Protein AF-A0AAJ4CUP3-F1 (afdb_monomer_lite)

Radius of gyration: 58.24 Å; chains: 1; bounding box: 110×34×152 Å

Foldseek 3Di:
DDPPQDPLVVQLVVCVVVVDDNVRSNVVSVVVNVVSVVVVVVVVVVVVVVVVVVVVVVVVVVVVVVVVVVVVVVVVVVVVVVVVVVVVVVVVVVVVVVVVVVVVVVVVVVVVVVVVVVVVVVVVVVVVVVVVVVVVVVVVVVVVVVVD

Structure (mmCIF, N/CA/C/O backbone):
data_AF-A0AAJ4CUP3-F1
#
_entry.id   AF-A0AAJ4CUP3-F1
#
loop_
_atom_site.group_PDB
_atom_site.id
_atom_site.type_symbol
_atom_site.label_atom_id
_atom_site.label_alt_id
_atom_site.label_comp_id
_atom_site.label_asym_id
_atom_site.label_entity_id
_atom_site.label_seq_id
_atom_site.pdbx_PDB_ins_code
_atom_site.Cartn_x
_atom_site.Cartn_y
_atom_site.Cartn_z
_atom_site.occupancy
_atom_site.B_iso_or_equiv
_atom_site.auth_seq_id
_atom_site.auth_comp_id
_atom_site.auth_asym_id
_atom_site.auth_atom_id
_atom_site.pdbx_PDB_model_num
ATOM 1 N N . MET A 1 1 ? -37.856 -1.599 42.538 1.00 49.66 1 MET A N 1
ATOM 2 C CA . MET A 1 1 ? -38.026 -2.422 43.755 1.00 49.66 1 MET A CA 1
ATOM 3 C C . MET A 1 1 ? -38.531 -1.500 44.850 1.00 49.66 1 MET A C 1
ATOM 5 O O . MET A 1 1 ? -37.820 -0.575 45.212 1.00 49.66 1 MET A O 1
ATOM 9 N N . THR A 1 2 ? -39.776 -1.653 45.288 1.00 42.66 2 THR A N 1
ATOM 10 C CA . THR A 1 2 ? -40.353 -0.821 46.351 1.00 42.66 2 THR A CA 1
ATOM 11 C C . THR A 1 2 ? -39.699 -1.187 47.682 1.00 42.66 2 THR A C 1
ATOM 13 O O . THR A 1 2 ? -39.788 -2.329 48.129 1.00 42.66 2 THR A O 1
ATOM 16 N N . LEU A 1 3 ? -39.001 -0.233 48.302 1.00 55.75 3 LEU A N 1
ATOM 17 C CA . LEU A 1 3 ? -38.498 -0.387 49.664 1.00 55.75 3 LEU A CA 1
ATOM 18 C C . LEU A 1 3 ? -39.715 -0.408 50.596 1.00 55.75 3 LEU A C 1
ATOM 20 O O . LEU A 1 3 ? -40.293 0.634 50.898 1.00 55.75 3 LEU A O 1
ATOM 24 N N . THR A 1 4 ? -40.146 -1.582 51.053 1.00 63.00 4 THR A N 1
ATOM 25 C CA . THR A 1 4 ? -41.099 -1.656 52.164 1.00 63.00 4 THR A CA 1
ATOM 26 C C . THR A 1 4 ? -40.361 -1.183 53.411 1.00 63.00 4 THR A C 1
ATOM 28 O O . THR A 1 4 ? -39.644 -1.955 54.048 1.00 63.00 4 THR A O 1
ATOM 31 N N . MET A 1 5 ? -40.462 0.110 53.724 1.00 70.81 5 MET A N 1
ATOM 32 C CA . MET A 1 5 ? -39.895 0.720 54.931 1.00 70.81 5 MET A CA 1
ATOM 33 C C . MET A 1 5 ? -40.371 -0.040 56.177 1.00 70.81 5 MET A C 1
ATOM 35 O O . MET A 1 5 ? -41.514 -0.498 56.245 1.00 70.81 5 MET A O 1
ATOM 39 N N . MET A 1 6 ? -39.478 -0.247 57.152 1.00 81.88 6 MET A N 1
ATOM 40 C CA . MET A 1 6 ? -39.865 -0.905 58.403 1.00 81.88 6 MET A CA 1
ATOM 41 C C . MET A 1 6 ? -40.833 0.007 59.164 1.00 81.88 6 MET A C 1
ATOM 43 O O . MET A 1 6 ? -40.537 1.175 59.383 1.00 81.88 6 MET A O 1
ATOM 47 N N . ASN A 1 7 ? -41.992 -0.512 59.573 1.00 88.62 7 ASN A N 1
ATOM 48 C CA . ASN A 1 7 ? -42.912 0.246 60.417 1.00 88.62 7 ASN A CA 1
ATOM 49 C C . ASN A 1 7 ? -42.378 0.244 61.862 1.00 88.62 7 ASN A C 1
ATOM 51 O O . ASN A 1 7 ? -42.653 -0.682 62.631 1.00 88.62 7 ASN A O 1
ATOM 55 N N . THR A 1 8 ? -41.575 1.258 62.192 1.00 91.44 8 THR A N 1
ATOM 56 C CA . THR A 1 8 ? -40.864 1.412 63.473 1.00 91.44 8 THR A CA 1
ATOM 57 C C . THR A 1 8 ? -41.821 1.408 64.661 1.00 91.44 8 THR A C 1
ATOM 59 O O . THR A 1 8 ? -41.595 0.691 65.632 1.00 91.44 8 THR A O 1
ATOM 62 N N . HIS A 1 9 ? -42.965 2.087 64.540 1.00 91.00 9 HIS A N 1
ATOM 63 C CA . HIS A 1 9 ? -43.998 2.124 65.577 1.00 91.00 9 HIS A CA 1
ATOM 64 C C . HIS A 1 9 ? -44.568 0.732 65.902 1.00 91.00 9 HIS A C 1
ATOM 66 O O . HIS A 1 9 ? -44.734 0.365 67.068 1.00 91.00 9 HIS A O 1
ATOM 72 N N . LYS A 1 10 ? -44.851 -0.082 64.875 1.00 92.94 10 LYS A N 1
ATOM 73 C CA . LYS A 1 10 ? -45.343 -1.457 65.059 1.00 92.94 10 LYS A CA 1
ATOM 74 C C . LYS A 1 10 ? -44.263 -2.378 65.637 1.00 92.94 10 LYS A C 1
ATOM 76 O O . LYS A 1 10 ? -44.600 -3.270 66.414 1.00 92.94 10 LYS A O 1
ATOM 81 N N . ALA A 1 11 ? -42.997 -2.185 65.264 1.00 92.81 11 ALA A N 1
ATOM 82 C CA . ALA A 1 11 ? -41.868 -2.933 65.818 1.00 92.81 11 ALA A CA 1
ATOM 83 C C . ALA A 1 11 ? -41.651 -2.607 67.308 1.00 92.81 11 ALA A C 1
ATOM 85 O O . ALA A 1 11 ? -41.597 -3.522 68.125 1.00 92.81 11 ALA A O 1
ATOM 86 N N . PHE A 1 12 ? -41.663 -1.324 67.672 1.00 94.75 12 PHE A N 1
ATOM 87 C CA . PHE A 1 12 ? -41.524 -0.846 69.049 1.00 94.75 12 PHE A CA 1
ATOM 88 C C . PHE A 1 12 ? -42.604 -1.420 69.983 1.00 94.75 12 PHE A C 1
ATOM 90 O O . PHE A 1 12 ? -42.291 -2.059 70.988 1.00 94.75 12 PHE A O 1
ATOM 97 N N . LYS A 1 13 ? -43.888 -1.329 69.596 1.00 94.94 13 LYS A N 1
ATOM 98 C CA . LYS A 1 13 ? -45.003 -1.912 70.375 1.00 94.94 13 LYS A CA 1
ATOM 99 C C . LYS A 1 13 ? -44.901 -3.429 70.554 1.00 94.94 13 LYS A C 1
ATOM 101 O O . LYS A 1 13 ? -45.426 -3.972 71.523 1.00 94.94 13 LYS A O 1
ATOM 106 N N . ARG A 1 14 ? -44.277 -4.141 69.612 1.00 94.06 14 ARG A N 1
ATOM 107 C CA . ARG A 1 14 ? -44.055 -5.591 69.730 1.00 94.06 14 ARG A CA 1
ATOM 108 C C . ARG A 1 14 ? -42.975 -5.918 70.756 1.00 94.06 14 ARG A C 1
ATOM 110 O O . ARG A 1 14 ? -43.150 -6.885 71.486 1.00 94.06 14 ARG A O 1
ATOM 117 N N . LEU A 1 15 ? -41.919 -5.113 70.837 1.00 95.38 15 LEU A N 1
ATOM 118 C CA . LEU A 1 15 ? -40.853 -5.283 71.826 1.00 95.38 15 LEU A CA 1
ATOM 119 C C . LEU A 1 15 ? -41.368 -5.018 73.246 1.00 95.38 15 LEU A C 1
ATOM 121 O O . LEU A 1 15 ? -41.125 -5.831 74.133 1.00 95.38 15 LEU A O 1
ATOM 125 N N . GLN A 1 16 ? -42.189 -3.978 73.432 1.00 93.69 16 GLN A N 1
ATOM 126 C CA . GLN A 1 16 ? -42.866 -3.725 74.713 1.00 93.69 16 GLN A CA 1
ATOM 127 C C . GLN A 1 16 ? -43.712 -4.923 75.170 1.00 93.69 16 GLN A C 1
ATOM 129 O O . GLN A 1 16 ? -43.636 -5.350 76.319 1.00 93.69 16 GLN A O 1
ATOM 134 N N . ARG A 1 17 ? -44.485 -5.531 74.256 1.00 95.25 17 ARG A N 1
ATOM 135 C CA . ARG A 1 17 ? -45.277 -6.743 74.552 1.00 95.25 17 ARG A CA 1
ATOM 136 C C . ARG A 1 17 ? -44.423 -7.971 74.873 1.00 95.25 17 ARG A C 1
ATOM 138 O O . ARG A 1 17 ? -44.927 -8.890 75.504 1.00 95.25 17 ARG A O 1
ATOM 145 N N . ALA A 1 18 ? -43.165 -7.995 74.438 1.00 94.81 18 ALA A N 1
ATOM 146 C CA . ALA A 1 18 ? -42.203 -9.044 74.763 1.00 94.81 18 ALA A CA 1
ATOM 147 C C . ALA A 1 18 ? -41.487 -8.805 76.110 1.00 94.81 18 ALA A C 1
ATOM 149 O O . ALA A 1 18 ? -40.583 -9.561 76.453 1.00 94.81 18 ALA A O 1
ATOM 150 N N . GLY A 1 19 ? -41.878 -7.773 76.871 1.00 93.69 19 GLY A N 1
ATOM 151 C CA . GLY A 1 19 ? -41.303 -7.451 78.180 1.00 93.69 19 GLY A CA 1
ATOM 152 C C . GLY A 1 19 ? -40.064 -6.552 78.129 1.00 93.69 19 GLY A C 1
ATOM 153 O O . GLY A 1 19 ? -39.412 -6.366 79.153 1.00 93.69 19 GLY A O 1
ATOM 154 N N . ILE A 1 20 ? -39.730 -5.987 76.964 1.00 96.44 20 ILE A N 1
ATOM 155 C CA . ILE A 1 20 ? -38.623 -5.035 76.814 1.00 96.44 20 ILE A CA 1
ATOM 156 C C . ILE A 1 20 ? -39.093 -3.640 77.239 1.00 96.44 20 ILE A C 1
ATOM 158 O O . ILE A 1 20 ? -40.166 -3.197 76.832 1.00 96.44 20 ILE A O 1
ATOM 162 N N . ASN A 1 21 ? -38.298 -2.936 78.048 1.00 96.19 21 ASN A N 1
ATOM 163 C CA . ASN A 1 21 ? -38.625 -1.568 78.458 1.00 96.19 21 ASN A CA 1
ATOM 164 C C . ASN A 1 21 ? -38.439 -0.556 77.311 1.00 96.19 21 ASN A C 1
ATOM 166 O O . ASN A 1 21 ? -37.786 -0.845 76.310 1.00 96.19 21 ASN A O 1
ATOM 170 N N . ASP A 1 22 ? -38.978 0.652 77.471 1.00 94.50 22 ASP A N 1
ATOM 171 C CA . ASP A 1 22 ? -39.018 1.661 76.404 1.00 94.50 22 ASP A CA 1
ATOM 172 C C . ASP A 1 22 ? -37.635 2.020 75.852 1.00 94.50 22 ASP A C 1
ATOM 174 O O . ASP A 1 22 ? -37.442 2.017 74.639 1.00 94.50 22 ASP A O 1
ATOM 178 N N . ARG A 1 23 ? -36.648 2.239 76.731 1.00 95.00 23 ARG A N 1
ATOM 179 C CA . ARG A 1 23 ? -35.280 2.595 76.317 1.00 95.00 23 ARG A CA 1
ATOM 180 C C . ARG A 1 23 ? -34.617 1.483 75.510 1.00 95.00 23 ARG A C 1
ATOM 182 O O . ARG A 1 23 ? -33.946 1.750 74.518 1.00 95.00 23 ARG A O 1
ATOM 189 N N . GLN A 1 24 ? -34.787 0.232 75.933 1.00 94.94 24 GLN A N 1
ATOM 190 C CA . GLN A 1 24 ? -34.244 -0.918 75.212 1.00 94.94 24 GLN A CA 1
ATOM 191 C C . GLN A 1 24 ? -34.973 -1.134 73.878 1.00 94.94 24 GLN A C 1
ATOM 193 O O . GLN A 1 24 ? -34.328 -1.425 72.874 1.00 94.94 24 GLN A O 1
ATOM 198 N N . ALA A 1 25 ? -36.296 -0.959 73.839 1.00 94.69 25 ALA A N 1
ATOM 199 C CA . ALA A 1 25 ? -37.086 -1.114 72.622 1.00 94.69 25 ALA A CA 1
ATOM 200 C C . ALA A 1 25 ? -36.752 -0.042 71.572 1.00 94.69 25 ALA A C 1
ATOM 202 O O . ALA A 1 25 ? -36.664 -0.361 70.386 1.00 94.69 25 ALA A O 1
ATOM 203 N N . GLU A 1 26 ? -36.532 1.201 72.001 1.00 93.38 26 GLU A N 1
ATOM 204 C CA . GLU A 1 26 ? -36.115 2.318 71.146 1.00 93.38 26 GLU A CA 1
ATOM 205 C C . GLU A 1 26 ? -34.740 2.041 70.532 1.00 93.38 26 GLU A C 1
ATOM 207 O O . GLU A 1 26 ? -34.616 1.967 69.310 1.00 93.38 26 GLU A O 1
ATOM 212 N N . ALA A 1 27 ? -33.748 1.718 71.372 1.00 94.50 27 ALA A N 1
ATOM 213 C CA . ALA A 1 27 ? -32.401 1.382 70.917 1.00 94.50 27 ALA A CA 1
ATOM 214 C C . ALA A 1 27 ? -32.387 0.206 69.922 1.00 94.50 27 ALA A C 1
ATOM 216 O O . ALA A 1 27 ? -31.681 0.245 68.915 1.00 94.50 27 ALA A O 1
ATOM 217 N N . MET A 1 28 ? -33.188 -0.839 70.159 1.00 93.38 28 MET A N 1
ATOM 218 C CA . MET A 1 28 ? -33.283 -1.976 69.238 1.00 93.38 28 MET A CA 1
ATOM 219 C C . MET A 1 28 ? -33.902 -1.589 67.888 1.00 93.38 28 MET A C 1
ATOM 221 O O . MET A 1 28 ? -33.403 -2.014 66.845 1.00 93.38 28 MET A O 1
ATOM 225 N N . VAL A 1 29 ? -34.984 -0.804 67.878 1.00 93.69 29 VAL A N 1
ATOM 226 C CA . VAL A 1 29 ? -35.642 -0.375 66.630 1.00 93.69 29 VAL A CA 1
ATOM 227 C C . VAL A 1 29 ? -34.736 0.538 65.811 1.00 93.69 29 VAL A C 1
ATOM 229 O O . VAL A 1 29 ? -34.692 0.383 64.587 1.00 93.69 29 VAL A O 1
ATOM 232 N N . ASP A 1 30 ? -33.988 1.424 66.463 1.00 91.75 30 ASP A N 1
ATOM 233 C CA . ASP A 1 30 ? -33.020 2.298 65.803 1.00 91.75 30 ASP A CA 1
ATOM 234 C C . ASP A 1 30 ? -31.888 1.494 65.157 1.00 91.75 30 ASP A C 1
ATOM 236 O O . ASP A 1 30 ? -31.621 1.669 63.966 1.00 91.75 30 ASP A O 1
ATOM 240 N N . ILE A 1 31 ? -31.304 0.526 65.880 1.00 91.88 31 ILE A N 1
ATOM 241 C CA . ILE A 1 31 ? -30.268 -0.372 65.339 1.00 91.88 31 ILE A CA 1
ATOM 242 C C . ILE A 1 31 ? -30.785 -1.119 64.102 1.00 91.88 31 ILE A C 1
ATOM 244 O O . ILE A 1 31 ? -30.132 -1.124 63.058 1.00 91.88 31 ILE A O 1
ATOM 248 N N . PHE A 1 32 ? -31.971 -1.733 64.174 1.00 88.69 32 PHE A N 1
ATOM 249 C CA . PHE A 1 32 ? -32.532 -2.466 63.033 1.00 88.69 32 PHE A CA 1
ATOM 250 C C . PHE A 1 32 ? -32.876 -1.559 61.846 1.00 88.69 32 PHE A C 1
ATOM 252 O O . PHE A 1 32 ? -32.761 -1.986 60.693 1.00 88.69 32 PHE A O 1
ATOM 259 N N . SER A 1 33 ? -33.304 -0.324 62.108 1.00 88.12 33 SER A N 1
ATOM 260 C CA . SER A 1 33 ? -33.603 0.653 61.059 1.00 88.12 33 SER A CA 1
ATOM 261 C C . SER A 1 33 ? -32.326 1.078 60.337 1.00 88.12 33 SER A C 1
ATOM 263 O O . SER A 1 33 ? -32.296 1.028 59.107 1.00 88.12 33 SER A O 1
ATOM 265 N N . ALA A 1 34 ? -31.260 1.384 61.084 1.00 86.06 34 ALA A N 1
ATOM 266 C CA . ALA A 1 34 ? -29.944 1.702 60.533 1.00 86.06 34 ALA A CA 1
ATOM 267 C C . ALA A 1 34 ? -29.382 0.540 59.695 1.00 86.06 34 ALA A C 1
ATOM 269 O O . ALA A 1 34 ? -29.059 0.724 58.525 1.00 86.06 34 ALA A O 1
ATOM 270 N N . LEU A 1 35 ? -29.392 -0.688 60.231 1.00 87.00 35 LEU A N 1
ATOM 271 C CA . LEU A 1 35 ? -28.908 -1.877 59.514 1.00 87.00 35 LEU A CA 1
ATOM 272 C C . LEU A 1 35 ? -29.652 -2.124 58.192 1.00 87.00 35 LEU A C 1
ATOM 274 O O . LEU A 1 35 ? -29.056 -2.517 57.188 1.00 87.00 35 LEU A O 1
ATOM 278 N N . LYS A 1 36 ? -30.971 -1.904 58.168 1.00 84.94 36 LYS A N 1
ATOM 279 C CA . LYS A 1 36 ? -31.774 -2.066 56.951 1.00 84.94 36 LYS A CA 1
ATOM 280 C C . LYS A 1 36 ? -31.493 -0.963 55.929 1.00 84.94 36 LYS A C 1
ATOM 282 O O . LYS A 1 36 ? -31.485 -1.250 54.731 1.00 84.94 36 LYS A O 1
ATOM 287 N N . GLN A 1 37 ? -31.291 0.267 56.396 1.00 84.00 37 GLN A N 1
ATOM 288 C CA . GLN A 1 37 ? -30.947 1.416 55.565 1.00 84.00 37 GLN A CA 1
ATOM 289 C C . GLN A 1 37 ? -29.587 1.203 54.883 1.00 84.00 37 GLN A C 1
ATOM 291 O O . GLN A 1 37 ? -29.513 1.301 53.660 1.00 84.00 37 GLN A O 1
ATOM 296 N N . ASP A 1 38 ? -28.554 0.818 55.639 1.00 83.00 38 ASP A N 1
ATOM 297 C CA . ASP A 1 38 ? -27.196 0.589 55.124 1.00 83.00 38 ASP A CA 1
ATOM 298 C C . ASP A 1 38 ? -27.165 -0.529 54.078 1.00 83.00 38 ASP A C 1
ATOM 300 O O . ASP A 1 38 ? -26.583 -0.382 53.002 1.00 83.00 38 ASP A O 1
ATOM 304 N N . ASN A 1 39 ? -27.873 -1.632 54.337 1.00 80.06 39 ASN A N 1
ATOM 305 C CA . ASN A 1 39 ? -27.950 -2.741 53.387 1.00 80.06 39 ASN A CA 1
ATOM 306 C C . ASN A 1 39 ? -28.731 -2.364 52.108 1.00 80.06 39 ASN A C 1
ATOM 308 O O . ASN A 1 39 ? -28.451 -2.865 51.017 1.00 80.06 39 ASN A O 1
ATOM 312 N N . ALA A 1 40 ? -29.714 -1.463 52.216 1.00 78.06 40 ALA A N 1
ATOM 313 C CA . ALA A 1 40 ? -30.442 -0.933 51.065 1.00 78.06 40 ALA A CA 1
ATOM 314 C C . ALA A 1 40 ? -29.594 0.046 50.235 1.00 78.06 40 ALA A C 1
ATOM 316 O O . ALA A 1 40 ? -29.628 -0.035 49.005 1.00 78.06 40 ALA A O 1
ATOM 317 N N . LEU A 1 41 ? -28.826 0.924 50.891 1.00 76.06 41 LEU A N 1
ATOM 318 C CA . LEU A 1 41 ? -27.871 1.832 50.248 1.00 76.06 41 LEU A CA 1
ATOM 319 C C . LEU A 1 41 ? -26.792 1.036 49.501 1.00 76.06 41 LEU A C 1
ATOM 321 O O . LEU A 1 41 ? -26.626 1.219 48.298 1.00 76.06 41 LEU A O 1
ATOM 325 N N . SER A 1 42 ? -26.189 0.038 50.153 1.00 85.88 42 SER A N 1
ATOM 326 C CA . SER A 1 42 ? -25.196 -0.849 49.532 1.00 85.88 42 SER A CA 1
ATOM 327 C C . SER A 1 42 ? -25.742 -1.579 48.299 1.00 85.88 42 SER A C 1
ATOM 329 O O . SER A 1 42 ? -25.087 -1.653 47.258 1.00 85.88 42 SER A O 1
ATOM 331 N N . ARG A 1 43 ? -26.986 -2.072 48.357 1.00 88.31 43 ARG A N 1
ATOM 332 C CA . ARG A 1 43 ? -27.631 -2.704 47.198 1.00 88.31 43 ARG A CA 1
ATOM 333 C C . ARG A 1 43 ? -27.824 -1.730 46.032 1.00 88.31 43 ARG A C 1
ATOM 335 O O . ARG A 1 43 ? -27.678 -2.141 44.879 1.00 88.31 43 ARG A O 1
ATOM 342 N N . ALA A 1 44 ? -28.182 -0.477 46.312 1.00 88.38 44 ALA A N 1
ATOM 343 C CA . ALA A 1 44 ? -28.333 0.550 45.286 1.00 88.38 44 ALA A CA 1
ATOM 344 C C . ALA A 1 44 ? -26.987 0.872 44.619 1.00 88.38 44 ALA A C 1
ATOM 346 O O . ALA A 1 44 ? -26.922 0.920 43.390 1.00 88.38 44 ALA A O 1
ATOM 347 N N . ASP A 1 45 ? -25.917 0.983 45.407 1.00 89.62 45 ASP A N 1
ATOM 348 C CA . ASP A 1 45 ? -24.561 1.229 44.908 1.00 89.62 45 ASP A CA 1
ATOM 349 C C . ASP A 1 45 ? -24.071 0.085 44.013 1.00 89.62 45 ASP A C 1
ATOM 351 O O . ASP A 1 45 ? -23.562 0.325 42.917 1.00 89.62 45 ASP A O 1
ATOM 355 N N . VAL A 1 46 ? -24.305 -1.171 44.418 1.00 92.19 46 VAL A N 1
ATOM 356 C CA . VAL A 1 46 ? -23.975 -2.354 43.605 1.00 92.19 46 VAL A CA 1
ATOM 357 C C . VAL A 1 46 ? -24.757 -2.357 42.289 1.00 92.19 46 VAL A C 1
ATOM 359 O O . VAL A 1 46 ? -24.179 -2.600 41.229 1.00 92.19 46 VAL A O 1
ATOM 362 N N . MET A 1 47 ? -26.059 -2.048 42.319 1.00 91.44 47 MET A N 1
ATOM 363 C CA . MET A 1 47 ? -26.863 -1.939 41.094 1.00 91.44 47 MET A CA 1
ATOM 364 C C . MET A 1 47 ? -26.355 -0.823 40.176 1.00 91.44 47 MET A C 1
ATOM 366 O O . MET A 1 47 ? -26.281 -1.011 38.961 1.00 91.44 47 MET A O 1
ATOM 370 N N . GLN A 1 48 ? -25.978 0.326 40.739 1.00 93.06 48 GLN A N 1
ATOM 371 C CA . GLN A 1 48 ? -25.441 1.439 39.966 1.00 93.06 48 GLN A CA 1
ATOM 372 C C . GLN A 1 48 ? -24.077 1.093 39.353 1.00 93.06 48 GLN A C 1
ATOM 374 O O . GLN A 1 48 ? -23.843 1.399 38.183 1.00 93.06 48 GLN A O 1
ATOM 379 N N . ALA A 1 49 ? -23.197 0.425 40.103 1.00 95.12 49 ALA A N 1
ATOM 380 C CA . ALA A 1 49 ? -21.900 -0.038 39.620 1.00 95.12 49 ALA A CA 1
ATOM 381 C C . ALA A 1 49 ? -22.054 -1.028 38.458 1.00 95.12 49 ALA A C 1
ATOM 383 O O . ALA A 1 49 ? -21.418 -0.851 37.418 1.00 95.12 49 ALA A O 1
ATOM 384 N N . PHE A 1 50 ? -22.960 -2.001 38.586 1.00 95.69 50 PHE A N 1
ATOM 385 C CA . PHE A 1 50 ? -23.254 -2.960 37.519 1.00 95.69 50 PHE A CA 1
ATOM 386 C C . PHE A 1 50 ? -23.788 -2.267 36.257 1.00 95.69 50 PHE A C 1
ATOM 388 O O . PHE A 1 50 ? -23.350 -2.553 35.143 1.00 95.69 50 PHE A O 1
ATOM 395 N N . GLN A 1 51 ? -24.685 -1.291 36.420 1.00 95.62 51 GLN A N 1
ATOM 396 C CA . GLN A 1 51 ? -25.227 -0.534 35.293 1.00 95.62 51 GLN A CA 1
ATOM 397 C C . GLN A 1 51 ? -24.148 0.296 34.583 1.00 95.62 51 GLN A C 1
ATOM 399 O O . GLN A 1 51 ? -24.075 0.287 33.353 1.00 95.62 51 GLN A O 1
ATOM 404 N N . ARG A 1 52 ? -23.280 0.977 35.343 1.00 96.88 52 ARG A N 1
ATOM 405 C CA . ARG A 1 52 ? -22.129 1.713 34.792 1.00 96.88 52 ARG A CA 1
ATOM 406 C C . ARG A 1 52 ? -21.175 0.778 34.054 1.00 96.88 52 ARG A C 1
ATOM 408 O O . ARG A 1 52 ? -20.721 1.110 32.962 1.00 96.88 52 ARG A O 1
ATOM 415 N N . GLN A 1 53 ? -20.905 -0.401 34.614 1.00 97.75 53 GLN A N 1
ATOM 416 C CA . GLN A 1 53 ? -20.047 -1.400 33.985 1.00 97.75 53 GLN A CA 1
ATOM 417 C C . GLN A 1 53 ? -20.630 -1.873 32.648 1.00 97.75 53 GLN A C 1
ATOM 419 O O . GLN A 1 53 ? -19.909 -1.904 31.654 1.00 97.75 53 GLN A O 1
ATOM 424 N N . ASN A 1 54 ? -21.934 -2.150 32.581 1.00 97.19 54 ASN A N 1
ATOM 425 C CA . ASN A 1 54 ? -22.596 -2.541 31.333 1.00 97.19 54 ASN A CA 1
ATOM 426 C C . ASN A 1 54 ? -22.541 -1.439 30.268 1.00 97.19 54 ASN A C 1
ATOM 4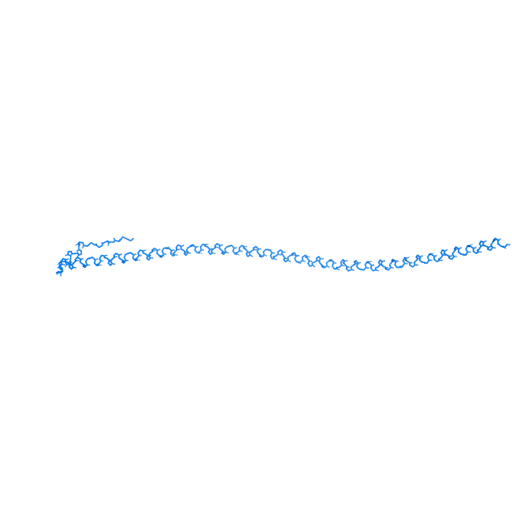28 O O . ASN A 1 54 ? -22.301 -1.726 29.096 1.00 97.19 54 ASN A O 1
ATOM 432 N N . GLN A 1 55 ? -22.705 -0.174 30.663 1.00 97.69 55 GLN A N 1
ATOM 433 C CA . GLN A 1 55 ? -22.538 0.962 29.751 1.00 97.69 55 GLN A CA 1
ATOM 434 C C . GLN A 1 55 ? -21.098 1.070 29.231 1.00 97.69 55 GLN A C 1
ATOM 436 O O . GLN A 1 55 ? -20.886 1.284 28.037 1.00 97.69 55 GLN A O 1
ATOM 441 N N . HIS A 1 56 ? -20.105 0.879 30.103 1.00 98.25 56 HIS A N 1
ATOM 442 C CA . HIS A 1 56 ? -18.697 0.900 29.712 1.00 98.25 56 HIS A CA 1
ATOM 443 C C . HIS A 1 56 ? -18.347 -0.252 28.757 1.00 98.25 56 HIS A C 1
ATOM 445 O O . HIS A 1 56 ? -17.701 -0.026 27.737 1.00 98.25 56 HIS A O 1
ATOM 451 N N . ILE A 1 57 ? -18.839 -1.467 29.033 1.00 98.38 57 ILE A N 1
ATOM 452 C CA . ILE A 1 57 ? -18.688 -2.637 28.152 1.00 98.38 57 ILE A CA 1
ATOM 453 C C . ILE A 1 57 ? -19.296 -2.357 26.774 1.00 98.38 57 ILE A C 1
ATOM 455 O O . ILE A 1 57 ? -18.671 -2.647 25.754 1.00 98.38 57 ILE A O 1
ATOM 459 N N . PHE A 1 58 ? -20.489 -1.759 26.730 1.00 98.44 58 PHE A N 1
ATOM 460 C CA . PHE A 1 58 ? -21.132 -1.387 25.473 1.00 98.44 58 PHE A CA 1
ATOM 461 C C . PHE A 1 58 ? -20.288 -0.377 24.684 1.00 98.44 58 PHE A C 1
ATOM 463 O O . PHE A 1 58 ? -20.025 -0.589 23.501 1.00 98.44 58 PHE A O 1
ATOM 470 N N . SER A 1 59 ? -19.790 0.670 25.349 1.00 98.31 59 SER A N 1
ATOM 471 C CA . SER A 1 59 ? -18.900 1.661 24.731 1.00 98.31 59 SER A CA 1
ATOM 472 C C . SER A 1 59 ? -17.636 1.011 24.152 1.00 98.31 59 SER A C 1
ATOM 474 O O . SER A 1 59 ? -17.355 1.169 22.963 1.00 98.31 59 SER A O 1
ATOM 476 N N . LEU A 1 60 ? -16.929 0.188 24.933 1.00 98.50 60 LEU A N 1
ATOM 477 C CA . LEU A 1 60 ? -15.737 -0.528 24.463 1.00 98.50 60 LEU A CA 1
ATOM 478 C C . LEU A 1 60 ? -16.039 -1.451 23.278 1.00 98.50 60 LEU A C 1
ATOM 480 O O . LEU A 1 60 ? -15.266 -1.492 22.325 1.00 98.50 60 LEU A O 1
ATOM 484 N N . SER A 1 61 ? -17.178 -2.149 23.291 1.00 98.25 61 SER A N 1
ATOM 485 C CA . SER A 1 61 ? -17.599 -2.994 22.167 1.00 98.25 61 SER A CA 1
ATOM 486 C C . SER A 1 61 ? -17.807 -2.181 20.886 1.00 98.25 61 SER A C 1
ATOM 488 O O . SER A 1 61 ? -17.375 -2.600 19.810 1.00 98.25 61 SER A O 1
ATOM 490 N N . THR A 1 62 ? -18.418 -0.995 20.983 1.00 98.25 62 THR A N 1
ATOM 491 C CA . THR A 1 62 ? -18.594 -0.111 19.818 1.00 98.25 62 THR A CA 1
ATOM 492 C C . THR A 1 62 ? -17.267 0.439 19.298 1.00 98.25 62 THR A C 1
ATOM 494 O O . THR A 1 62 ? -17.054 0.464 18.086 1.00 98.25 62 THR A O 1
ATOM 497 N N . GLN A 1 63 ? -16.352 0.819 20.195 1.00 98.56 63 GLN A N 1
ATOM 498 C CA . GLN A 1 63 ? -15.021 1.294 19.819 1.00 98.56 63 GLN A CA 1
ATOM 499 C C . GLN A 1 63 ? -14.205 0.192 19.141 1.00 98.56 63 GLN A C 1
ATOM 501 O O . GLN A 1 63 ? -13.643 0.436 18.079 1.00 98.56 63 GLN A O 1
ATOM 506 N N . LEU A 1 64 ? -14.210 -1.029 19.688 1.00 98.62 64 LEU A N 1
ATOM 507 C CA . LEU A 1 64 ? -13.525 -2.178 19.092 1.00 98.62 64 LEU A CA 1
ATOM 508 C C . LEU A 1 64 ? -14.017 -2.466 17.672 1.00 98.62 64 LEU A C 1
ATOM 510 O O . LEU A 1 64 ? -13.195 -2.587 16.770 1.00 98.62 64 LEU A O 1
ATOM 514 N N . LYS A 1 65 ? -15.337 -2.486 17.444 1.00 98.50 65 LYS A N 1
ATOM 515 C CA . LYS A 1 65 ? -15.903 -2.679 16.095 1.00 98.50 65 LYS A CA 1
ATOM 516 C C . LYS A 1 65 ? -15.483 -1.581 15.119 1.00 98.50 65 LYS A C 1
ATOM 518 O O . LYS A 1 65 ? -15.217 -1.858 13.952 1.00 98.50 65 LYS A O 1
ATOM 523 N N . LYS A 1 66 ? -15.426 -0.329 15.582 1.00 98.50 66 LYS A N 1
ATOM 524 C CA . LYS A 1 66 ? -14.982 0.796 14.751 1.00 98.50 66 LYS A CA 1
ATOM 525 C C . LYS A 1 66 ? -13.506 0.655 14.376 1.00 98.50 66 LYS A C 1
ATOM 527 O O . LYS A 1 66 ? -13.168 0.820 13.208 1.00 98.50 66 LYS A O 1
ATOM 532 N N . THR A 1 67 ? -12.651 0.326 15.342 1.00 98.56 67 THR A N 1
ATOM 533 C CA . THR A 1 67 ? -11.217 0.112 15.110 1.00 98.56 67 THR A CA 1
ATOM 534 C C . THR A 1 67 ? -10.973 -1.076 14.185 1.00 98.56 67 THR A C 1
ATOM 536 O O . THR A 1 67 ? -10.184 -0.960 13.257 1.00 98.56 67 THR A O 1
ATOM 539 N N . GLU A 1 68 ? -11.686 -2.188 14.377 1.00 98.62 68 GLU A N 1
ATOM 540 C CA . GLU A 1 68 ? -11.621 -3.358 13.493 1.00 98.62 68 GLU A CA 1
ATOM 541 C C . GLU A 1 68 ? -11.992 -2.991 12.050 1.00 98.62 68 GLU A C 1
ATOM 543 O O . GLU A 1 68 ? -11.277 -3.347 11.114 1.00 98.62 68 GLU A O 1
ATOM 548 N N . SER A 1 69 ? -13.074 -2.229 11.863 1.00 98.44 69 SER A N 1
ATOM 549 C CA . SER A 1 69 ? -13.479 -1.770 10.534 1.00 98.44 69 SER A CA 1
ATOM 550 C C . SER A 1 69 ? -12.443 -0.845 9.897 1.00 98.44 69 SER A C 1
ATOM 552 O O . SER A 1 69 ? -12.213 -0.966 8.699 1.00 98.44 69 SER A O 1
ATOM 554 N N . CYS A 1 70 ? -11.839 0.062 10.671 1.00 98.06 70 CYS A N 1
ATOM 555 C CA . CYS A 1 70 ? -10.792 0.963 10.186 1.00 98.06 70 CYS A CA 1
ATOM 556 C C . CYS A 1 70 ? -9.568 0.170 9.725 1.00 98.06 70 CYS A C 1
ATOM 558 O O . CYS A 1 70 ? -9.156 0.287 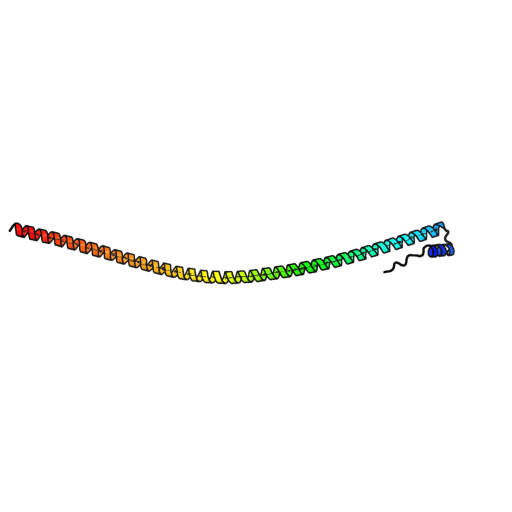8.579 1.00 98.06 70 CYS A O 1
ATOM 560 N N . LEU A 1 71 ? -9.068 -0.727 10.580 1.00 98.69 71 LEU A N 1
ATOM 561 C CA . LEU A 1 71 ? -7.920 -1.573 10.263 1.00 98.69 71 LEU A CA 1
ATOM 562 C C . LEU A 1 71 ? -8.174 -2.458 9.043 1.00 98.69 71 LEU A C 1
ATOM 564 O O . LEU A 1 71 ? -7.258 -2.701 8.264 1.00 98.69 71 LEU A O 1
ATOM 568 N N . ARG A 1 72 ? -9.406 -2.946 8.856 1.00 98.62 72 ARG A N 1
ATOM 569 C CA . ARG A 1 72 ? -9.746 -3.726 7.665 1.00 98.62 72 ARG A CA 1
ATOM 570 C C . ARG A 1 72 ? -9.639 -2.889 6.390 1.00 98.62 72 ARG A C 1
ATOM 572 O O . ARG A 1 72 ? -9.055 -3.373 5.428 1.00 98.62 72 ARG A O 1
ATOM 579 N N . THR A 1 73 ? -10.152 -1.659 6.404 1.00 98.56 73 THR A N 1
ATOM 580 C CA . THR A 1 73 ? -10.016 -0.729 5.274 1.00 98.56 73 THR A CA 1
ATOM 581 C C . THR A 1 73 ? -8.549 -0.420 4.988 1.00 98.56 73 THR A C 1
ATOM 583 O O . THR A 1 73 ? -8.113 -0.620 3.859 1.00 98.56 73 THR A O 1
ATOM 586 N N . ASP A 1 74 ? -7.772 -0.047 6.009 1.00 98.69 74 ASP A N 1
ATOM 587 C CA . ASP A 1 74 ? -6.347 0.282 5.859 1.00 98.69 74 ASP A CA 1
ATOM 588 C C . ASP A 1 74 ? -5.556 -0.897 5.259 1.00 98.69 74 ASP A C 1
ATOM 590 O O . ASP A 1 74 ? -4.693 -0.728 4.398 1.00 98.69 74 ASP A O 1
ATOM 594 N N . VAL A 1 75 ? -5.865 -2.128 5.688 1.00 98.75 75 VAL A N 1
ATOM 595 C CA . VAL A 1 75 ? -5.237 -3.346 5.155 1.00 98.75 75 VAL A CA 1
ATOM 596 C C . VAL A 1 75 ? -5.619 -3.595 3.696 1.00 98.75 75 VAL A C 1
ATOM 598 O O . VAL A 1 75 ? -4.781 -4.066 2.924 1.00 98.75 75 VAL A O 1
ATOM 601 N N . ASP A 1 76 ? -6.860 -3.325 3.303 1.00 98.62 76 ASP A N 1
ATOM 602 C CA . ASP A 1 76 ? -7.302 -3.516 1.922 1.00 98.62 76 ASP A CA 1
ATOM 603 C C . ASP A 1 76 ? -6.728 -2.441 0.983 1.00 98.62 76 ASP A C 1
ATOM 605 O O . ASP A 1 76 ? -6.303 -2.780 -0.124 1.00 98.62 76 ASP A O 1
ATOM 609 N N . GLU A 1 77 ? -6.598 -1.194 1.445 1.00 98.62 77 GLU A N 1
ATOM 610 C CA . GLU A 1 77 ? -5.873 -0.128 0.736 1.00 98.62 77 GLU A CA 1
ATOM 611 C C . GLU A 1 77 ? -4.394 -0.493 0.553 1.00 98.62 77 GLU A C 1
ATOM 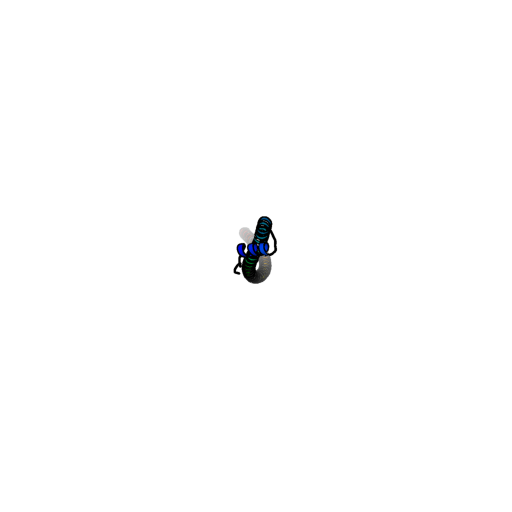613 O O . GLU A 1 77 ? -3.885 -0.491 -0.568 1.00 98.62 77 GLU A O 1
ATOM 618 N N . LEU A 1 78 ? -3.724 -0.951 1.616 1.00 98.81 78 LEU A N 1
ATOM 619 C CA . LEU A 1 78 ? -2.323 -1.366 1.538 1.00 98.81 78 LEU A CA 1
ATOM 620 C C . LEU A 1 78 ? -2.111 -2.529 0.554 1.00 98.81 78 LEU A C 1
ATOM 622 O O . LEU A 1 78 ? -1.102 -2.581 -0.151 1.00 98.81 78 LEU A O 1
ATOM 626 N N . LYS A 1 79 ? -3.052 -3.479 0.473 1.00 98.69 79 LYS A N 1
ATOM 627 C CA . LYS A 1 79 ? -2.991 -4.555 -0.534 1.00 98.69 79 LYS A CA 1
ATOM 628 C C . LYS A 1 79 ? -3.095 -4.008 -1.955 1.00 98.69 79 LYS A C 1
ATOM 630 O O . LYS A 1 79 ? -2.392 -4.516 -2.833 1.00 98.69 79 LYS A O 1
ATOM 635 N N . ALA A 1 80 ? -3.963 -3.024 -2.186 1.00 98.50 80 ALA A N 1
ATOM 636 C CA . ALA A 1 80 ? -4.113 -2.391 -3.491 1.00 98.50 80 ALA A CA 1
ATOM 637 C C . ALA A 1 80 ? -2.819 -1.672 -3.896 1.00 98.50 80 ALA A C 1
ATOM 639 O O . ALA A 1 80 ? -2.282 -1.957 -4.969 1.00 98.50 80 ALA A O 1
ATOM 640 N N . ASP A 1 81 ? -2.251 -0.864 -3.000 1.00 98.69 81 ASP A N 1
ATOM 641 C CA . ASP A 1 81 ? -0.986 -0.155 -3.224 1.00 98.69 81 ASP A CA 1
ATOM 642 C C . ASP A 1 81 ? 0.165 -1.120 -3.527 1.00 98.69 81 ASP A C 1
ATOM 644 O O . ASP A 1 81 ? 0.918 -0.938 -4.486 1.00 98.69 81 ASP A O 1
ATOM 648 N N . VAL A 1 82 ? 0.275 -2.215 -2.767 1.00 98.75 82 VAL A N 1
ATOM 649 C CA . VAL A 1 82 ? 1.288 -3.253 -3.014 1.00 98.75 82 VAL A CA 1
ATOM 650 C C . VAL A 1 82 ? 1.089 -3.928 -4.376 1.00 98.75 82 VAL A C 1
ATOM 652 O O . VAL A 1 82 ? 2.069 -4.313 -5.020 1.00 98.75 82 VAL A O 1
ATOM 655 N N . SER A 1 83 ? -0.152 -4.089 -4.839 1.00 98.50 83 SER A N 1
ATOM 656 C CA . SER A 1 83 ? -0.441 -4.649 -6.164 1.00 98.50 83 SER A CA 1
ATOM 657 C C . SER A 1 83 ? -0.017 -3.706 -7.293 1.00 98.50 83 SER A C 1
ATOM 659 O O . SER A 1 83 ? 0.565 -4.159 -8.285 1.00 98.50 83 SER A O 1
ATOM 661 N N . VAL A 1 84 ? -0.264 -2.402 -7.137 1.00 98.62 84 VAL A N 1
ATOM 662 C CA . VAL A 1 84 ? 0.196 -1.372 -8.080 1.00 98.62 84 VAL A CA 1
ATOM 663 C C . VAL A 1 84 ? 1.721 -1.352 -8.120 1.00 98.62 84 VAL A C 1
ATOM 665 O O . VAL A 1 84 ? 2.306 -1.538 -9.184 1.00 98.62 84 VAL A O 1
ATOM 668 N N . LEU A 1 85 ? 2.376 -1.296 -6.957 1.00 98.81 85 LEU A N 1
ATOM 669 C CA . LEU A 1 85 ? 3.836 -1.275 -6.865 1.00 98.81 85 LEU A CA 1
ATOM 670 C C . LEU A 1 85 ? 4.488 -2.504 -7.518 1.00 98.81 85 LEU A C 1
ATOM 672 O O . LEU A 1 85 ? 5.519 -2.389 -8.180 1.00 98.81 85 LEU A O 1
ATOM 676 N N . LYS A 1 86 ? 3.894 -3.695 -7.371 1.00 98.62 86 LYS A N 1
ATOM 677 C CA . LYS A 1 86 ? 4.374 -4.905 -8.064 1.00 98.62 86 LYS A CA 1
ATOM 678 C C . LYS A 1 86 ? 4.323 -4.760 -9.584 1.00 98.62 86 LYS A C 1
ATOM 680 O O . LYS A 1 86 ? 5.232 -5.244 -10.260 1.00 98.62 86 LYS A O 1
ATOM 685 N N . THR A 1 87 ? 3.278 -4.120 -10.100 1.00 98.56 87 THR A N 1
ATOM 686 C CA . THR A 1 87 ? 3.101 -3.874 -11.535 1.00 98.56 87 THR A CA 1
ATOM 687 C C . THR A 1 87 ? 4.142 -2.878 -12.033 1.00 98.56 87 THR A C 1
ATOM 689 O O . THR A 1 87 ? 4.872 -3.188 -12.973 1.00 98.56 87 THR A O 1
ATOM 692 N N . ASP A 1 88 ? 4.305 -1.751 -11.341 1.00 98.69 88 ASP A N 1
ATOM 693 C CA . ASP A 1 88 ? 5.285 -0.718 -11.696 1.00 98.69 88 ASP A CA 1
ATOM 694 C C . ASP A 1 88 ? 6.717 -1.267 -11.695 1.00 98.69 88 ASP A C 1
ATOM 696 O O . ASP A 1 88 ? 7.494 -1.028 -12.619 1.00 98.69 88 ASP A O 1
ATOM 700 N N . VAL A 1 89 ? 7.066 -2.088 -10.700 1.00 98.81 89 VAL A N 1
ATOM 701 C CA . VAL A 1 89 ? 8.381 -2.745 -10.634 1.00 98.81 89 VAL A CA 1
ATOM 702 C C . VAL A 1 89 ? 8.587 -3.730 -11.791 1.00 98.81 89 VAL A C 1
ATOM 704 O O . VAL A 1 89 ? 9.714 -3.883 -12.268 1.00 98.81 89 VAL A O 1
ATOM 707 N N . ALA A 1 90 ? 7.539 -4.415 -12.255 1.00 98.56 90 ALA A N 1
ATOM 708 C CA . ALA A 1 90 ? 7.634 -5.312 -13.406 1.00 98.56 90 ALA A CA 1
ATOM 709 C C . ALA A 1 90 ? 7.852 -4.538 -14.719 1.00 98.56 90 ALA A C 1
ATOM 711 O O . ALA A 1 90 ? 8.691 -4.940 -15.531 1.00 98.56 90 ALA A O 1
ATOM 712 N N . VAL A 1 91 ? 7.158 -3.409 -14.893 1.00 98.69 91 VAL A N 1
ATOM 713 C CA . VAL A 1 91 ? 7.365 -2.492 -16.026 1.00 98.69 91 VAL A CA 1
ATOM 714 C C . VAL A 1 91 ? 8.792 -1.950 -16.008 1.00 98.69 91 VAL A C 1
ATOM 716 O O . VAL A 1 91 ? 9.525 -2.137 -16.975 1.00 98.69 91 VAL A O 1
ATOM 719 N N . LEU A 1 92 ? 9.253 -1.428 -14.868 1.00 98.81 92 LEU A N 1
ATOM 720 C CA . LEU A 1 92 ? 10.608 -0.890 -14.732 1.00 98.81 92 LEU A CA 1
ATOM 721 C C . LEU A 1 92 ? 11.693 -1.929 -15.054 1.00 98.81 92 LEU A C 1
ATOM 723 O O . LEU A 1 92 ? 12.703 -1.608 -15.679 1.00 98.81 92 LEU A O 1
ATOM 727 N N . LYS A 1 93 ? 11.504 -3.194 -14.656 1.00 98.69 93 LYS A N 1
ATOM 728 C CA . LYS A 1 93 ? 12.428 -4.280 -15.032 1.00 98.69 93 LYS A CA 1
ATOM 729 C C . LYS A 1 93 ? 12.491 -4.490 -16.543 1.00 98.69 93 LYS A C 1
ATOM 731 O O . LYS A 1 93 ? 13.573 -4.768 -17.061 1.00 98.69 93 LYS A O 1
ATOM 736 N N . THR A 1 94 ? 11.354 -4.374 -17.223 1.00 98.62 94 THR A N 1
ATOM 737 C CA . THR A 1 94 ? 11.264 -4.504 -18.680 1.00 98.62 94 THR A CA 1
ATOM 738 C C . THR A 1 94 ? 11.983 -3.342 -19.354 1.00 98.62 94 THR A C 1
ATOM 740 O O . THR A 1 94 ? 12.886 -3.581 -20.153 1.00 98.62 94 THR A O 1
ATOM 743 N N . ASP A 1 95 ? 11.692 -2.107 -18.945 1.00 98.75 95 ASP A N 1
ATOM 744 C CA . ASP A 1 95 ? 12.315 -0.895 -19.491 1.00 98.75 95 ASP A CA 1
ATOM 745 C C . ASP A 1 95 ? 13.838 -0.906 -19.312 1.00 98.75 95 ASP A C 1
ATOM 747 O O . ASP A 1 95 ? 14.590 -0.627 -20.243 1.00 98.75 95 ASP A O 1
ATOM 751 N N . VAL A 1 96 ? 14.324 -1.316 -18.134 1.00 98.81 96 VAL A N 1
ATOM 752 C CA . VAL A 1 96 ? 15.766 -1.461 -17.876 1.00 98.81 96 VAL A CA 1
ATOM 753 C C . VAL A 1 96 ? 16.395 -2.544 -18.757 1.00 98.81 96 VAL A C 1
ATOM 755 O O . VAL A 1 96 ? 17.558 -2.418 -19.143 1.00 98.81 96 VAL A O 1
ATOM 758 N N . SER A 1 97 ? 15.667 -3.617 -19.074 1.00 98.56 97 SER A N 1
ATOM 759 C CA . SER A 1 97 ? 16.160 -4.652 -19.986 1.00 98.56 97 SER A CA 1
ATOM 760 C C . SER A 1 97 ? 16.263 -4.136 -21.419 1.00 98.56 97 SER A C 1
ATOM 762 O O . SER A 1 97 ? 17.272 -4.400 -22.068 1.00 98.56 97 SER A O 1
ATOM 764 N N . VAL A 1 98 ? 15.263 -3.385 -21.890 1.00 98.69 98 VAL A N 1
ATOM 765 C CA . VAL A 1 98 ? 15.280 -2.743 -23.215 1.00 98.69 98 VAL A CA 1
ATOM 766 C C . VAL A 1 98 ? 16.441 -1.757 -23.303 1.00 98.69 98 VAL A C 1
ATOM 768 O O . VAL A 1 98 ? 17.286 -1.885 -24.181 1.00 98.69 98 VAL A O 1
ATOM 771 N N . LEU A 1 99 ? 16.585 -0.876 -22.309 1.00 98.81 99 LEU A N 1
ATOM 772 C CA . LEU A 1 99 ? 17.668 0.106 -22.271 1.00 98.81 99 LEU A CA 1
ATOM 773 C C . LEU A 1 99 ? 19.060 -0.547 -22.312 1.00 98.81 99 LEU A C 1
ATOM 775 O O . LEU A 1 99 ? 19.988 -0.007 -22.913 1.00 98.81 99 LEU A O 1
ATOM 779 N N . LYS A 1 100 ? 19.237 -1.716 -21.683 1.00 98.69 100 LYS A N 1
ATOM 780 C CA . LYS A 1 100 ? 20.498 -2.470 -21.772 1.00 98.69 100 LYS A CA 1
ATOM 781 C C . LYS A 1 100 ? 20.790 -2.945 -23.195 1.00 98.69 100 LYS A C 1
ATOM 783 O O . LYS A 1 100 ? 21.955 -2.899 -23.592 1.00 98.69 100 LYS A O 1
ATOM 788 N N . THR A 1 101 ? 19.773 -3.402 -23.922 1.00 98.62 101 THR A N 1
ATOM 789 C CA . THR A 1 101 ? 19.898 -3.812 -25.326 1.00 98.62 101 THR A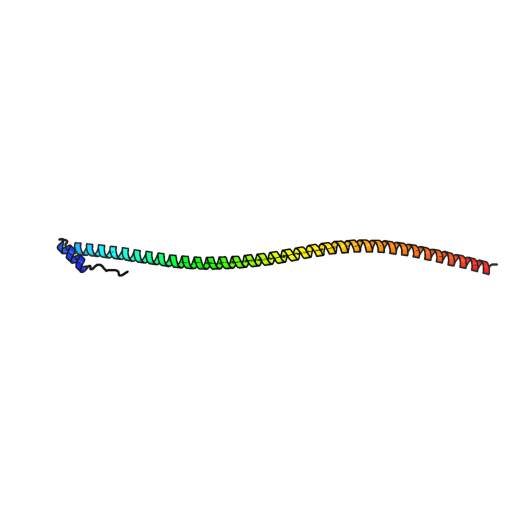 CA 1
ATOM 790 C C . THR A 1 101 ? 20.255 -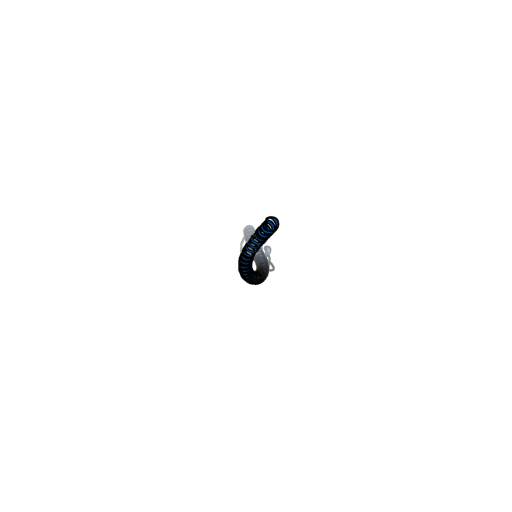2.614 -26.198 1.00 98.62 101 THR A C 1
ATOM 792 O O . THR A 1 101 ? 21.289 -2.652 -26.860 1.00 98.62 101 THR A O 1
ATOM 795 N N . ASP A 1 102 ? 19.506 -1.516 -26.093 1.00 98.75 102 ASP A N 1
ATOM 796 C CA . ASP A 1 102 ? 19.738 -0.297 -26.880 1.00 98.75 102 ASP A CA 1
ATOM 797 C C . ASP A 1 102 ? 21.160 0.250 -26.670 1.00 98.75 102 ASP A C 1
ATOM 799 O O . ASP A 1 102 ? 21.857 0.630 -27.610 1.00 98.75 102 ASP A O 1
ATOM 803 N N . VAL A 1 103 ? 21.652 0.241 -25.424 1.00 98.81 103 VAL A N 1
ATOM 804 C CA . VAL A 1 103 ? 23.025 0.668 -25.108 1.00 98.81 103 VAL A CA 1
ATOM 805 C C . VAL A 1 103 ? 24.076 -0.276 -25.708 1.00 98.81 103 VAL A C 1
ATOM 807 O O . VAL A 1 103 ? 25.171 0.174 -26.059 1.00 98.81 103 VAL A O 1
ATOM 810 N N . ALA A 1 104 ? 23.799 -1.577 -25.812 1.00 98.62 104 ALA A N 1
ATOM 811 C CA . ALA A 1 104 ? 24.707 -2.534 -26.443 1.00 98.62 104 ALA A CA 1
ATOM 812 C C . ALA A 1 104 ? 24.751 -2.360 -27.971 1.00 98.62 104 ALA A C 1
ATOM 814 O O . ALA A 1 104 ? 25.837 -2.397 -28.559 1.00 98.62 104 ALA A O 1
ATOM 815 N N . GLU A 1 105 ? 23.601 -2.108 -28.595 1.00 98.69 105 G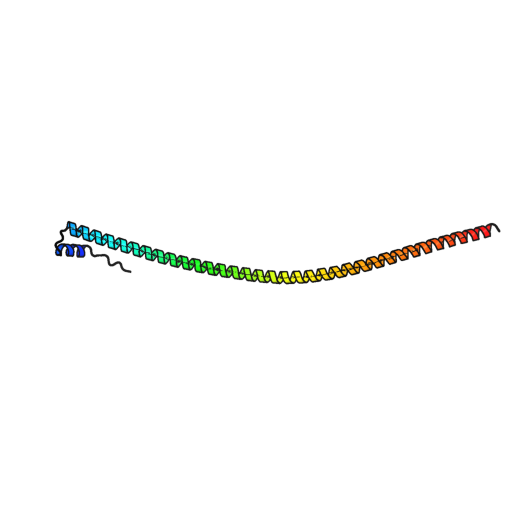LU A N 1
ATOM 816 C CA . GLU A 1 105 ? 23.496 -1.780 -30.020 1.00 98.69 105 GLU A CA 1
ATOM 817 C C . GLU A 1 105 ? 24.238 -0.477 -30.328 1.00 98.69 105 GLU A C 1
ATOM 819 O O . GLU A 1 105 ? 25.151 -0.470 -31.153 1.00 98.69 105 GLU A O 1
ATOM 824 N N . LEU A 1 106 ? 23.998 0.581 -29.546 1.00 98.88 106 LEU A N 1
ATOM 825 C CA . LEU A 1 106 ? 24.692 1.860 -29.706 1.00 98.88 106 LEU A CA 1
ATOM 826 C C . LEU A 1 106 ? 26.218 1.723 -29.574 1.00 98.88 106 LEU A C 1
ATOM 828 O O . LEU A 1 106 ? 26.975 2.356 -30.311 1.00 98.88 106 LEU A O 1
ATOM 832 N N . LYS A 1 107 ? 26.706 0.883 -28.651 1.00 98.75 107 LYS A N 1
ATOM 833 C CA . LYS A 1 107 ? 28.146 0.586 -28.546 1.00 98.75 107 LYS A CA 1
ATOM 834 C C . LYS A 1 107 ? 28.694 -0.073 -29.812 1.00 98.75 107 LYS A C 1
ATOM 836 O O . LYS A 1 107 ? 29.830 0.216 -30.192 1.00 98.75 107 LYS A O 1
ATOM 841 N N . THR A 1 108 ? 27.911 -0.947 -30.438 1.00 98.62 108 THR A N 1
ATOM 842 C CA . THR A 1 108 ? 28.284 -1.622 -31.686 1.00 98.62 108 THR A CA 1
ATOM 843 C C . THR A 1 108 ? 28.357 -0.617 -32.830 1.00 98.62 108 THR A C 1
ATOM 845 O O . THR A 1 108 ? 29.401 -0.522 -33.478 1.00 98.62 108 THR A O 1
ATOM 848 N N . ASP A 1 109 ? 27.326 0.213 -32.995 1.00 98.75 109 ASP A N 1
ATOM 849 C CA . ASP A 1 109 ? 27.268 1.255 -34.026 1.00 98.75 109 ASP A CA 1
ATOM 850 C C . ASP A 1 109 ? 28.427 2.248 -33.905 1.00 98.75 109 ASP A C 1
ATOM 852 O O . ASP A 1 109 ? 29.103 2.561 -34.885 1.00 98.75 109 ASP A O 1
ATOM 856 N N . VAL A 1 110 ? 28.735 2.693 -32.683 1.00 98.81 110 VAL A N 1
ATOM 857 C CA . VAL A 1 110 ? 29.883 3.576 -32.426 1.00 98.81 110 VAL A CA 1
ATOM 858 C C . VAL A 1 110 ? 31.206 2.899 -32.801 1.00 98.81 110 VAL A C 1
ATOM 860 O O . VAL A 1 110 ? 32.118 3.563 -33.303 1.00 98.81 110 VAL A O 1
ATOM 863 N N . SER A 1 111 ? 31.342 1.586 -32.586 1.00 98.69 111 SER A N 1
ATOM 864 C CA . SER A 1 111 ? 32.552 0.855 -32.978 1.00 98.69 111 SER A CA 1
ATOM 865 C C . SER A 1 111 ? 32.693 0.726 -34.496 1.00 98.69 111 SER A C 1
ATOM 867 O O . SER A 1 111 ? 33.811 0.830 -35.014 1.00 98.69 111 SER A O 1
ATOM 869 N N . VAL A 1 112 ? 31.582 0.517 -35.208 1.00 98.75 112 VAL A N 1
ATOM 870 C CA . VAL A 1 112 ? 31.552 0.511 -36.677 1.00 98.75 112 VAL A CA 1
ATOM 871 C C . VAL A 1 112 ? 31.931 1.893 -37.199 1.00 98.75 112 VAL A C 1
ATOM 873 O O . VAL A 1 112 ? 32.901 2.016 -37.943 1.00 98.75 112 VAL A O 1
ATOM 876 N N . LEU A 1 113 ? 31.293 2.950 -36.690 1.00 98.81 113 LEU A N 1
ATOM 877 C CA . LEU A 1 113 ? 31.581 4.328 -37.084 1.00 98.81 113 LEU A CA 1
ATOM 878 C C . LEU A 1 113 ? 33.058 4.694 -36.875 1.00 98.81 113 LEU A C 1
ATOM 880 O O . LEU A 1 113 ? 33.678 5.343 -37.717 1.00 98.81 113 LEU A O 1
ATOM 884 N N . LYS A 1 114 ? 33.661 4.250 -35.766 1.00 98.69 114 LYS A N 1
ATOM 885 C CA . LYS A 1 114 ? 35.092 4.459 -35.506 1.00 98.69 114 LYS A CA 1
ATOM 886 C C . LYS A 1 114 ? 35.977 3.776 -36.556 1.00 98.69 114 LYS A C 1
ATOM 888 O O . LYS A 1 114 ? 37.019 4.329 -36.918 1.00 98.69 114 LYS A O 1
ATOM 893 N N . THR A 1 115 ? 35.572 2.603 -37.037 1.00 98.62 115 THR A N 1
ATOM 894 C CA . THR A 1 115 ? 36.268 1.862 -38.099 1.00 98.62 115 THR A CA 1
ATOM 895 C C . THR A 1 115 ? 36.146 2.590 -39.436 1.00 98.62 115 THR A C 1
ATOM 897 O O . THR A 1 115 ? 37.167 2.852 -40.076 1.00 98.62 115 THR A O 1
ATOM 900 N N . ASP A 1 116 ? 34.938 3.015 -39.804 1.00 98.69 116 ASP A N 1
ATOM 901 C CA . ASP A 1 116 ? 34.661 3.726 -41.058 1.00 98.69 116 ASP A CA 1
ATOM 902 C C . ASP A 1 116 ? 35.417 5.056 -41.139 1.00 98.69 116 ASP A C 1
ATOM 904 O O . ASP A 1 116 ? 36.089 5.343 -42.131 1.00 98.69 116 ASP A O 1
ATOM 908 N N . VAL A 1 117 ? 35.407 5.841 -40.055 1.00 98.75 117 VAL A N 1
ATOM 909 C CA . VAL A 1 117 ? 36.192 7.083 -39.951 1.00 98.75 117 VAL A CA 1
ATOM 910 C C . VAL A 1 117 ? 37.693 6.799 -40.083 1.00 98.75 117 VAL A C 1
ATOM 912 O O . VAL A 1 117 ? 38.425 7.572 -40.707 1.00 98.75 117 VAL A O 1
ATOM 915 N N . GLY A 1 118 ? 38.168 5.681 -39.527 1.00 98.56 118 GLY A N 1
ATOM 916 C CA . GLY A 1 118 ? 39.543 5.217 -39.701 1.00 98.56 118 GLY A CA 1
ATOM 917 C C . GLY A 1 118 ? 39.886 4.925 -41.165 1.00 98.56 118 GLY A C 1
ATOM 918 O O . GLY A 1 118 ? 40.931 5.379 -41.644 1.00 98.56 118 GLY A O 1
ATOM 919 N N . SER A 1 119 ? 38.998 4.228 -41.880 1.00 98.62 119 SER A N 1
ATOM 920 C CA . SER A 1 119 ? 39.144 3.939 -43.312 1.00 98.62 119 SER A CA 1
ATOM 921 C C . SER A 1 119 ? 39.156 5.219 -44.141 1.00 98.62 119 SER A C 1
ATOM 923 O O . SER A 1 119 ? 40.109 5.460 -44.878 1.00 98.62 119 SER A O 1
ATOM 925 N N . LEU A 1 120 ? 38.189 6.115 -43.925 1.00 98.75 120 LEU A N 1
ATOM 926 C CA . LEU A 1 120 ? 38.109 7.393 -44.632 1.00 98.75 120 LEU A CA 1
ATOM 927 C C . LEU A 1 120 ? 39.373 8.240 -44.424 1.00 98.75 120 LEU A C 1
ATOM 929 O O . LEU A 1 120 ? 39.895 8.856 -45.355 1.00 98.75 120 LEU A O 1
ATOM 933 N N . LYS A 1 121 ? 39.931 8.233 -43.206 1.00 98.62 121 LYS A N 1
ATOM 934 C CA . LYS A 1 121 ? 41.206 8.902 -42.922 1.00 98.62 121 LYS A CA 1
ATOM 935 C C . LYS A 1 121 ? 42.366 8.274 -43.701 1.00 98.62 121 LYS A C 1
ATOM 937 O O . LYS A 1 121 ? 43.325 8.979 -44.018 1.00 98.62 121 LYS A O 1
ATOM 942 N N . ASN A 1 122 ? 42.350 6.967 -43.963 1.00 98.44 122 ASN A N 1
ATOM 943 C CA . ASN A 1 122 ? 43.371 6.295 -44.772 1.00 98.44 122 ASN A CA 1
ATOM 944 C C . ASN A 1 122 ? 43.231 6.653 -46.253 1.00 98.44 122 ASN A C 1
ATOM 946 O O . ASN A 1 122 ? 44.236 7.012 -46.873 1.00 98.44 122 ASN A O 1
ATOM 950 N N . ASP A 1 123 ? 42.006 6.632 -46.774 1.00 98.56 123 ASP A N 1
ATOM 951 C CA . ASP A 1 123 ? 41.693 6.995 -48.158 1.00 98.56 123 ASP A CA 1
ATOM 952 C C . ASP A 1 123 ? 42.096 8.444 -48.444 1.00 98.56 123 ASP A C 1
ATOM 954 O O . ASP A 1 123 ? 42.792 8.722 -49.421 1.00 98.56 123 ASP A O 1
ATOM 958 N N . MET A 1 124 ? 41.799 9.365 -47.520 1.00 98.56 124 MET A N 1
ATOM 959 C CA . MET A 1 124 ? 42.213 10.765 -47.640 1.00 98.56 124 MET A CA 1
ATOM 960 C C . MET A 1 124 ? 43.741 10.923 -47.695 1.00 98.56 124 MET A C 1
ATOM 962 O O . MET A 1 124 ? 44.256 11.696 -48.504 1.00 98.56 124 MET A O 1
ATOM 966 N N . ARG A 1 125 ? 44.500 10.159 -46.891 1.00 98.50 125 ARG A N 1
ATOM 967 C CA . ARG A 1 125 ? 45.976 10.162 -46.966 1.00 98.50 125 ARG A CA 1
ATOM 968 C C . ARG A 1 125 ? 46.479 9.614 -48.300 1.00 98.50 125 ARG A C 1
ATOM 970 O O . ARG A 1 125 ? 47.495 10.084 -48.809 1.00 98.50 125 ARG A O 1
ATOM 977 N N . TRP A 1 126 ? 45.800 8.615 -48.858 1.00 98.44 126 TRP A N 1
ATOM 978 C CA . TRP A 1 126 ? 46.105 8.089 -50.187 1.00 98.44 126 TRP A CA 1
ATOM 979 C C . TRP A 1 126 ? 45.898 9.138 -51.279 1.00 98.44 126 TRP A C 1
ATOM 981 O O . TRP A 1 126 ? 46.824 9.379 -52.052 1.00 98.44 126 TRP A O 1
ATOM 991 N N . VAL A 1 127 ? 44.748 9.816 -51.285 1.00 98.44 127 VAL A N 1
ATOM 992 C CA . VAL A 1 127 ? 44.442 10.896 -52.238 1.00 98.44 127 VAL A CA 1
ATOM 993 C C . VAL A 1 127 ? 45.459 12.034 -52.133 1.00 98.44 127 VAL A C 1
ATOM 995 O O . VAL A 1 127 ? 45.994 12.471 -53.150 1.00 98.44 127 VAL A O 1
ATOM 998 N N . GLN A 1 128 ? 45.797 12.474 -50.916 1.00 98.31 128 GLN A N 1
ATOM 999 C CA . GLN A 1 128 ? 46.804 13.520 -50.699 1.00 98.31 128 GLN A CA 1
ATOM 1000 C C . GLN A 1 128 ? 48.179 13.143 -51.272 1.00 98.31 128 GLN A C 1
ATOM 1002 O O . GLN A 1 128 ? 48.825 13.969 -51.920 1.00 98.31 128 GLN A O 1
ATOM 1007 N N . ARG A 1 129 ? 48.625 11.894 -51.079 1.00 98.19 129 ARG A N 1
ATOM 1008 C CA . ARG A 1 129 ? 49.887 11.402 -51.657 1.00 98.19 129 ARG A CA 1
ATOM 1009 C C . ARG A 1 129 ? 49.845 11.357 -53.178 1.00 98.19 129 ARG A C 1
ATOM 1011 O O . ARG A 1 129 ? 50.800 11.790 -53.816 1.00 98.19 129 ARG A O 1
ATOM 1018 N N . LEU A 1 130 ? 48.751 10.857 -53.753 1.00 97.94 130 LEU A N 1
ATOM 1019 C CA . LEU A 1 130 ? 48.591 10.794 -55.203 1.00 97.94 130 LEU A CA 1
ATOM 1020 C C . LEU A 1 130 ? 48.652 12.197 -55.821 1.00 97.94 130 LEU A C 1
ATOM 1022 O O . LEU A 1 130 ? 49.394 12.408 -56.776 1.00 97.94 130 LEU A O 1
ATOM 1026 N N . LEU A 1 131 ? 47.953 13.167 -55.222 1.00 97.81 131 LEU A N 1
ATOM 1027 C CA . LEU A 1 131 ? 47.980 14.562 -55.657 1.00 97.81 131 LEU A CA 1
ATOM 1028 C C . LEU A 1 131 ? 49.407 15.135 -55.634 1.00 97.81 131 LEU A C 1
ATOM 1030 O O . LEU A 1 131 ? 49.816 15.783 -56.593 1.00 97.81 131 LEU A O 1
ATOM 1034 N N . MET A 1 132 ? 50.187 14.859 -54.582 1.00 97.94 132 MET A N 1
ATOM 1035 C CA . MET A 1 132 ? 51.585 15.300 -54.473 1.00 97.94 132 MET A CA 1
ATOM 1036 C C . MET A 1 132 ? 52.488 14.689 -55.560 1.00 97.94 132 MET A C 1
ATOM 1038 O O . MET A 1 132 ? 53.351 15.368 -56.118 1.00 97.94 132 MET A O 1
ATOM 1042 N N . ILE A 1 133 ? 52.291 13.413 -55.897 1.00 97.69 133 ILE A N 1
ATOM 1043 C CA . ILE A 1 133 ? 53.029 12.758 -56.989 1.00 97.69 133 ILE A CA 1
ATOM 1044 C C . ILE A 1 133 ? 52.646 13.383 -58.338 1.00 97.69 133 ILE A C 1
ATOM 1046 O O . ILE A 1 133 ? 53.512 13.669 -59.164 1.00 97.69 133 ILE A O 1
ATOM 1050 N N . MET A 1 134 ? 51.360 13.648 -58.570 1.00 97.25 134 MET A N 1
ATOM 1051 C CA . MET A 1 134 ? 50.900 14.271 -59.814 1.00 97.25 134 MET A CA 1
ATOM 1052 C C . MET A 1 134 ? 51.445 15.693 -59.988 1.00 97.25 134 MET A C 1
ATOM 1054 O O . MET A 1 134 ? 51.916 16.043 -61.067 1.00 97.25 134 MET A O 1
ATOM 1058 N N . THR A 1 135 ? 51.435 16.514 -58.936 1.00 97.44 135 THR A N 1
ATOM 1059 C CA . THR A 1 135 ? 51.958 17.886 -59.021 1.00 97.44 135 THR A CA 1
ATOM 1060 C C . THR A 1 135 ? 53.466 17.910 -59.262 1.00 97.44 135 THR A C 1
ATOM 1062 O O . THR A 1 135 ? 53.939 18.680 -60.096 1.00 97.44 135 THR A O 1
ATOM 1065 N N . THR A 1 136 ? 54.227 17.037 -58.596 1.00 97.44 136 THR A N 1
ATOM 1066 C CA . THR A 1 136 ? 55.684 16.934 -58.793 1.00 97.44 136 THR A CA 1
ATOM 1067 C C . THR A 1 136 ? 56.057 16.398 -60.176 1.00 97.44 136 THR A C 1
ATOM 1069 O O . THR A 1 136 ? 56.968 16.928 -60.810 1.00 97.44 136 THR A O 1
ATOM 1072 N N . THR A 1 137 ? 55.342 15.393 -60.688 1.00 97.19 137 THR A N 1
ATOM 1073 C CA . THR A 1 137 ? 55.571 14.858 -62.044 1.00 97.19 137 THR A CA 1
ATOM 1074 C C . THR A 1 137 ? 55.239 15.872 -63.134 1.00 97.19 137 THR A C 1
ATOM 1076 O O . THR A 1 137 ? 56.029 16.032 -64.065 1.00 97.19 137 THR A O 1
ATOM 1079 N N . LEU A 1 138 ? 54.135 16.614 -62.994 1.00 96.44 138 LEU A N 1
ATOM 1080 C CA . LEU A 1 138 ? 53.785 17.699 -63.912 1.00 96.44 138 LEU A CA 1
ATOM 1081 C C . LEU A 1 138 ? 54.857 18.801 -63.910 1.00 96.44 138 LEU A C 1
ATOM 1083 O O . LEU A 1 138 ? 55.275 19.238 -64.978 1.00 96.44 138 LEU A O 1
ATOM 1087 N N . LEU A 1 139 ? 55.347 19.204 -62.730 1.00 97.00 139 LEU A N 1
ATOM 1088 C CA . LEU A 1 139 ? 56.412 20.203 -62.592 1.00 97.00 139 LEU A CA 1
ATOM 1089 C C . LEU A 1 139 ? 57.721 19.757 -63.266 1.00 97.00 139 LEU A C 1
ATOM 1091 O O . LEU A 1 139 ? 58.371 20.543 -63.949 1.00 97.00 139 LEU A O 1
ATOM 1095 N N . MET A 1 140 ? 58.118 18.491 -63.108 1.00 96.44 140 MET A N 1
ATOM 1096 C CA . MET A 1 140 ? 59.303 17.961 -63.793 1.00 96.44 140 MET A CA 1
ATOM 1097 C C . MET A 1 140 ? 59.126 17.950 -65.316 1.00 96.44 140 MET A C 1
ATOM 1099 O O . MET A 1 140 ? 60.061 18.286 -66.044 1.00 96.44 140 MET A O 1
ATOM 1103 N N . ALA A 1 141 ? 57.935 17.588 -65.803 1.00 96.44 141 ALA A N 1
ATOM 1104 C CA . ALA A 1 141 ? 57.628 17.594 -67.230 1.00 96.44 141 ALA A CA 1
ATOM 1105 C C . ALA A 1 141 ? 57.681 19.012 -67.821 1.00 96.44 141 ALA A C 1
ATOM 1107 O O . ALA A 1 141 ? 58.264 19.199 -68.889 1.00 96.44 141 ALA A O 1
ATOM 1108 N N . THR A 1 142 ? 57.139 20.015 -67.120 1.00 96.50 142 THR A N 1
ATOM 1109 C CA . THR A 1 142 ? 57.189 21.414 -67.571 1.00 96.50 142 THR A CA 1
ATOM 1110 C C . THR A 1 142 ? 58.607 21.975 -67.550 1.00 96.50 142 THR A C 1
ATOM 1112 O O . THR A 1 142 ? 59.011 22.601 -68.525 1.00 96.50 142 THR A O 1
ATOM 1115 N N . ILE A 1 143 ? 59.402 21.700 -66.510 1.00 96.62 143 ILE A N 1
ATOM 1116 C CA . ILE A 1 143 ? 60.820 22.101 -66.465 1.00 96.62 143 ILE A CA 1
ATOM 1117 C C . ILE A 1 143 ? 61.595 21.482 -67.634 1.00 96.62 143 ILE A C 1
ATOM 1119 O O . ILE A 1 143 ? 62.327 22.187 -68.327 1.00 96.62 143 ILE A O 1
ATOM 1123 N N . LYS A 1 144 ? 61.413 20.179 -67.889 1.00 96.06 144 LYS A N 1
ATOM 1124 C CA . LYS A 1 144 ? 62.071 19.485 -69.005 1.00 96.06 144 LYS A CA 1
ATOM 1125 C C . LYS A 1 144 ? 61.683 20.080 -70.360 1.00 96.06 144 LYS A C 1
ATOM 1127 O O . LYS A 1 144 ? 62.541 20.181 -71.224 1.00 96.06 144 LYS A O 1
ATOM 1132 N N . TYR A 1 145 ? 60.420 20.467 -70.534 1.00 96.44 145 TYR A N 1
ATOM 1133 C CA . TYR A 1 145 ? 59.928 21.101 -71.759 1.00 96.44 145 TYR A CA 1
ATOM 1134 C C . TYR A 1 145 ? 60.507 22.507 -71.982 1.00 96.44 145 TYR A C 1
ATOM 1136 O O . TYR A 1 145 ? 60.742 22.886 -73.118 1.00 96.44 145 TYR A O 1
ATOM 1144 N N . VAL A 1 146 ? 60.739 23.280 -70.916 1.00 96.25 146 VAL A N 1
ATOM 1145 C CA . VAL A 1 146 ? 61.307 24.640 -71.009 1.00 96.25 146 VAL A CA 1
ATOM 1146 C C . VAL A 1 146 ? 62.826 24.630 -71.237 1.00 96.25 146 VAL A C 1
ATOM 1148 O O . VAL A 1 146 ? 63.353 25.573 -71.818 1.00 96.25 146 VAL A O 1
ATOM 1151 N N . LEU A 1 147 ? 63.536 23.602 -70.756 1.00 94.50 147 LEU A N 1
ATOM 1152 C CA . LEU A 1 147 ? 65.002 23.506 -70.836 1.00 94.50 147 LEU A CA 1
ATOM 1153 C C . LEU A 1 147 ? 65.540 22.725 -72.052 1.00 94.50 147 LEU A C 1
ATOM 1155 O O . LEU A 1 147 ? 66.755 22.734 -72.254 1.00 94.50 147 LEU A O 1
ATOM 1159 N N . ALA A 1 148 ? 64.687 22.020 -72.801 1.00 84.06 148 ALA A N 1
ATOM 1160 C CA . ALA A 1 148 ? 65.048 21.270 -74.011 1.00 84.06 148 ALA A CA 1
ATOM 1161 C C . ALA A 1 148 ? 64.787 22.098 -75.275 1.00 84.06 148 ALA A C 1
ATOM 1163 O O . ALA A 1 148 ? 65.597 21.968 -76.219 1.00 84.06 148 ALA A O 1
#

pLDDT: mean 94.41, std 8.64, range [42.66, 98.88]

Secondary structure (DSSP, 8-state):
-------HHHHHHHHHHTT--HHHHHHHHHHHHHHHHHHHHHHHHHHHHHHHHHHHHHHHHHHHHHHHHHHHHHHHHHHHHHHHHHHHHHHHHHHHHHHHHHHHHHHHHHHHHHHHHHHHHHHHHHHHHHHHHHHHHHHHHHHHHHH-

Sequence (148 aa):
MTLTMMNTHKAFKRLQRAGINDRQAEAMVDIFSALKQDNALSRADVMQAFQRQNQHIFSLSTQLKKTESCLRTDVDELKADVSVLKTDVAVLKTDVSVLKTDVAELKTDVSVLKTDVGSLKNDMRWVQRLLMIMTTTLLMATIKYVLA